Protein AF-A0A143HH69-F1 (afdb_monomer_lite)

Foldseek 3Di:
DCVLQVHDPVVVVCCVVVVDDDDPVSLVSVCVVVVHDSCVPPPDPPPPDDDPDPDDDPDDDDD

Sequence (63 aa):
MADLLGIDARTYINKENGLSQFKMNEMFMICKTFKRSLDEIFLPQNFMNHEVEEGGNATTSEG

Secondary structure (DSSP, 8-state):
-HHHHT--HHHHHHHHTTSSPPPHHHHHHHHHHHT--HHHHHS-S---S--------------

Radius of 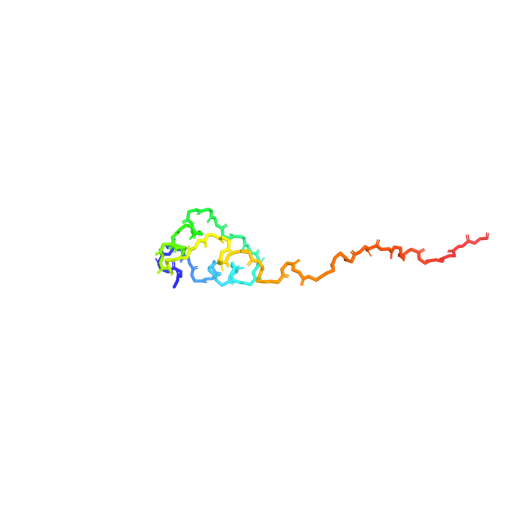gyration: 18.89 Å; chains: 1; bounding box: 61×27×31 Å

InterPro domains:
  IPR001387 Cro/C1-type, helix-turn-helix domain [PS50943] (1-41)
  IPR001387 Cro/C1-type, helix-turn-helix domain [cd00093] (1-41)
  IPR010982 Lambda repressor-like, DNA-binding domain superfamily [G3DSA:1.10.260.40] (1-60)
  IPR010982 Lambda repressor-like, DNA-binding domain superfamily [SSF47413] (1-48)

Structure (mmCIF, N/CA/C/O backbone):
data_AF-A0A143HH69-F1
#
_entry.id   AF-A0A143HH69-F1
#
loop_
_atom_site.group_PDB
_atom_site.id
_atom_site.type_symbol
_atom_site.label_atom_id
_atom_site.label_alt_id
_atom_site.label_comp_id
_atom_site.label_asym_id
_atom_site.label_entity_id
_atom_site.label_seq_id
_atom_site.pdbx_PDB_ins_code
_atom_site.Cartn_x
_atom_site.Cartn_y
_atom_site.Cartn_z
_atom_site.occupancy
_atom_site.B_iso_or_equiv
_atom_site.auth_seq_id
_atom_site.auth_comp_id
_atom_site.auth_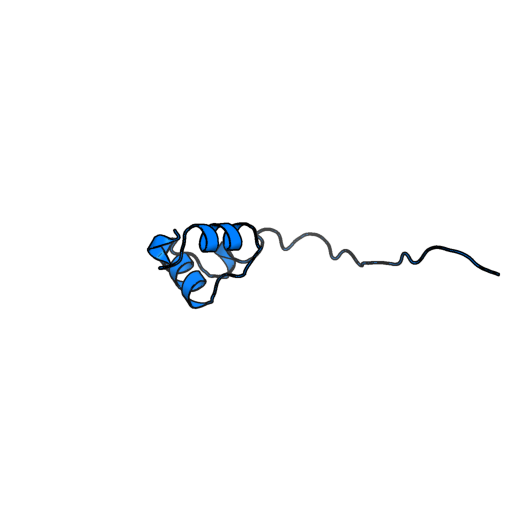asym_id
_atom_site.auth_atom_id
_atom_site.pdbx_PDB_model_num
ATOM 1 N N . MET A 1 1 ? -3.039 -9.508 -1.645 1.00 93.94 1 MET A N 1
ATOM 2 C CA . MET A 1 1 ? -2.929 -8.056 -1.379 1.00 93.94 1 MET A CA 1
ATOM 3 C C . MET A 1 1 ? -2.776 -7.253 -2.664 1.00 93.94 1 MET A C 1
ATOM 5 O O . MET A 1 1 ? -3.510 -6.294 -2.837 1.00 93.94 1 MET A O 1
ATOM 9 N N . ALA A 1 2 ? -1.907 -7.671 -3.591 1.00 97.06 2 ALA A N 1
ATOM 10 C CA . ALA A 1 2 ? -1.818 -7.086 -4.934 1.00 97.06 2 ALA A CA 1
ATOM 11 C C . ALA A 1 2 ? -3.191 -6.959 -5.637 1.00 97.06 2 ALA A C 1
ATOM 13 O O . ALA A 1 2 ? -3.552 -5.864 -6.057 1.00 97.06 2 ALA A O 1
ATOM 14 N N . ASP A 1 3 ? -4.009 -8.022 -5.617 1.00 97.81 3 ASP A N 1
ATOM 15 C CA . ASP A 1 3 ? -5.363 -8.006 -6.202 1.00 97.81 3 ASP A CA 1
ATOM 16 C C . ASP A 1 3 ? -6.305 -6.993 -5.536 1.00 97.81 3 ASP A C 1
ATOM 18 O O . ASP A 1 3 ? -7.040 -6.287 -6.219 1.00 97.81 3 ASP A O 1
ATOM 22 N N . LEU A 1 4 ? -6.250 -6.868 -4.203 1.00 96.19 4 LEU A N 1
ATOM 23 C CA . LEU A 1 4 ? -7.035 -5.877 -3.451 1.00 96.19 4 LEU A CA 1
ATOM 24 C C . LEU A 1 4 ? -6.692 -4.446 -3.889 1.00 96.19 4 LEU A C 1
ATOM 26 O O . LEU A 1 4 ? -7.556 -3.572 -3.916 1.00 96.19 4 LEU A O 1
ATOM 30 N N . LEU A 1 5 ? -5.420 -4.211 -4.201 1.00 97.00 5 LEU A N 1
ATOM 31 C CA . LEU A 1 5 ? -4.893 -2.913 -4.606 1.00 97.00 5 LEU A CA 1
ATOM 32 C C . LEU A 1 5 ? -5.001 -2.664 -6.116 1.00 97.00 5 LEU A C 1
ATOM 34 O O . LEU A 1 5 ? -4.754 -1.541 -6.552 1.00 97.00 5 LEU A O 1
ATOM 38 N N . GLY A 1 6 ? -5.355 -3.682 -6.908 1.00 97.25 6 GLY A N 1
ATOM 39 C CA . GLY A 1 6 ? -5.382 -3.603 -8.368 1.00 97.25 6 GLY A CA 1
ATOM 40 C C . GLY A 1 6 ? -4.000 -3.366 -8.986 1.00 97.25 6 GLY A C 1
ATOM 41 O O . GLY A 1 6 ? -3.894 -2.662 -9.989 1.00 97.25 6 GLY A O 1
ATOM 42 N N . ILE A 1 7 ? -2.940 -3.903 -8.374 1.00 97.44 7 ILE A N 1
ATOM 43 C CA . ILE A 1 7 ? -1.553 -3.777 -8.849 1.00 97.44 7 ILE A CA 1
ATOM 44 C C . ILE A 1 7 ? -0.947 -5.151 -9.135 1.00 97.44 7 ILE A C 1
ATOM 46 O O . ILE A 1 7 ? -1.424 -6.167 -8.637 1.00 97.44 7 ILE A O 1
ATOM 50 N N . ASP A 1 8 ? 0.143 -5.176 -9.899 1.00 97.88 8 ASP A N 1
ATOM 51 C CA . ASP A 1 8 ? 0.894 -6.404 -10.152 1.00 97.88 8 ASP A CA 1
ATOM 52 C C . ASP A 1 8 ? 1.587 -6.940 -8.883 1.00 97.88 8 ASP A C 1
ATOM 54 O O . ASP A 1 8 ? 2.012 -6.181 -8.001 1.00 97.88 8 ASP A O 1
ATOM 58 N N . ALA A 1 9 ? 1.751 -8.264 -8.808 1.00 98.00 9 ALA A N 1
ATOM 59 C CA . ALA A 1 9 ? 2.387 -8.938 -7.680 1.00 98.00 9 ALA A CA 1
ATOM 60 C C . ALA A 1 9 ? 3.823 -8.447 -7.434 1.00 98.00 9 ALA A C 1
ATOM 62 O O . ALA A 1 9 ? 4.206 -8.225 -6.284 1.00 98.00 9 ALA A O 1
ATOM 63 N N . ARG A 1 10 ? 4.605 -8.198 -8.494 1.00 97.94 10 ARG A N 1
ATOM 64 C CA . ARG A 1 10 ? 5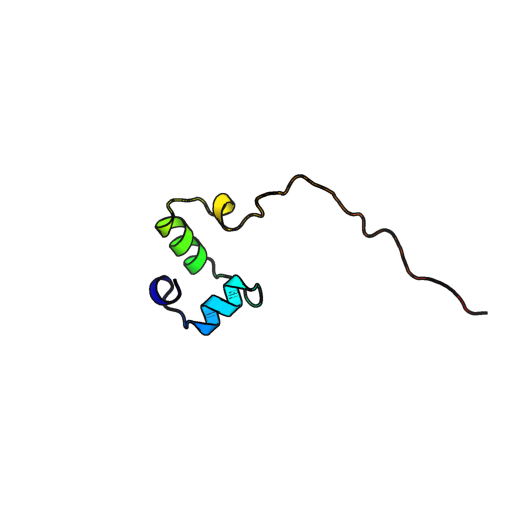.964 -7.651 -8.373 1.00 97.94 10 ARG A CA 1
ATOM 65 C C . ARG A 1 10 ? 5.942 -6.241 -7.801 1.00 97.94 10 ARG A C 1
ATOM 67 O O . ARG A 1 10 ? 6.784 -5.904 -6.973 1.00 97.94 10 ARG A O 1
ATOM 74 N N . THR A 1 11 ? 4.980 -5.419 -8.217 1.00 98.06 11 THR A N 1
ATOM 75 C CA . THR A 1 11 ? 4.804 -4.068 -7.673 1.00 98.06 11 THR A CA 1
ATOM 76 C C . THR A 1 11 ? 4.499 -4.114 -6.181 1.00 98.06 11 THR A C 1
ATOM 78 O O . THR A 1 11 ? 5.098 -3.356 -5.424 1.00 98.06 11 THR A O 1
ATOM 81 N N . TYR A 1 12 ? 3.622 -5.019 -5.741 1.00 97.94 12 TYR A N 1
ATOM 82 C CA . TYR A 1 12 ? 3.337 -5.200 -4.319 1.00 97.94 12 TYR A CA 1
ATOM 83 C C . TYR A 1 12 ? 4.583 -5.646 -3.533 1.00 97.94 12 TYR A C 1
ATOM 85 O O . TYR A 1 12 ? 4.926 -5.021 -2.533 1.00 97.94 12 TYR A O 1
ATOM 93 N N . ILE A 1 13 ? 5.318 -6.647 -4.030 1.00 98.00 13 ILE A N 1
ATOM 94 C CA . ILE A 1 13 ? 6.564 -7.133 -3.408 1.00 98.00 13 ILE A CA 1
ATOM 95 C C . ILE A 1 13 ? 7.605 -6.012 -3.284 1.00 98.00 13 ILE A C 1
ATOM 97 O O . ILE A 1 13 ? 8.261 -5.883 -2.254 1.00 98.00 13 ILE A O 1
ATOM 101 N N . ASN A 1 14 ? 7.756 -5.173 -4.310 1.00 98.06 14 ASN A N 1
ATOM 102 C CA . ASN A 1 14 ? 8.669 -4.033 -4.251 1.00 98.06 14 ASN A CA 1
ATOM 103 C C . ASN A 1 14 ? 8.259 -3.014 -3.178 1.00 98.06 14 ASN A C 1
ATOM 105 O O . ASN A 1 14 ? 9.131 -2.385 -2.586 1.00 98.06 14 ASN A O 1
ATOM 109 N N . LYS A 1 15 ? 6.955 -2.834 -2.933 1.00 97.06 15 LYS A N 1
ATOM 110 C CA . LYS A 1 15 ? 6.456 -1.918 -1.899 1.00 97.06 15 LYS A CA 1
ATOM 111 C C . LYS A 1 15 ? 6.710 -2.439 -0.490 1.00 97.06 15 LYS A C 1
ATOM 113 O O . LYS A 1 15 ? 7.220 -1.696 0.338 1.00 97.06 15 LYS A O 1
ATOM 118 N N . GLU A 1 16 ? 6.442 -3.720 -0.250 1.00 95.06 16 GLU A N 1
ATOM 119 C CA . GLU A 1 16 ? 6.724 -4.379 1.036 1.00 95.06 16 GLU A CA 1
ATOM 120 C C . GLU A 1 16 ? 8.222 -4.359 1.380 1.00 95.06 16 GLU A C 1
ATOM 122 O O . GLU A 1 16 ? 8.596 -4.131 2.524 1.00 95.06 16 GLU A O 1
ATOM 127 N N . ASN A 1 17 ? 9.095 -4.519 0.378 1.00 96.25 17 ASN A N 1
ATOM 128 C CA . ASN A 1 17 ? 10.550 -4.430 0.554 1.00 96.25 17 ASN A CA 1
ATOM 129 C C . ASN A 1 17 ? 11.089 -2.985 0.606 1.00 96.25 17 ASN A C 1
ATOM 131 O O . ASN A 1 17 ? 12.302 -2.788 0.615 1.00 96.25 17 ASN A O 1
ATOM 135 N N . GLY A 1 18 ? 10.223 -1.966 0.562 1.00 94.38 18 GLY A N 1
ATOM 136 C CA . GLY A 1 18 ? 10.627 -0.555 0.609 1.00 94.38 18 GLY A CA 1
ATOM 137 C C . GLY A 1 18 ? 11.314 -0.023 -0.657 1.00 94.38 18 GLY A C 1
ATOM 138 O O . GLY A 1 18 ? 11.758 1.121 -0.675 1.00 94.38 18 GLY A O 1
ATOM 139 N N . LEU A 1 19 ? 11.372 -0.804 -1.742 1.00 97.19 19 LEU A N 1
ATOM 140 C CA . LEU A 1 19 ? 11.953 -0.387 -3.029 1.00 97.19 19 LEU A CA 1
ATOM 141 C C . LEU A 1 19 ? 11.088 0.655 -3.754 1.00 97.19 19 LEU A C 1
ATOM 143 O O . LEU A 1 19 ? 11.557 1.357 -4.647 1.00 97.19 19 LEU A O 1
ATOM 147 N N . SER A 1 20 ? 9.805 0.735 -3.404 1.00 96.12 20 SER A N 1
ATOM 148 C CA . SER A 1 20 ? 8.881 1.766 -3.878 1.00 96.12 20 SER A CA 1
ATOM 149 C C . SER A 1 20 ? 7.831 2.057 -2.811 1.00 96.12 20 SER A C 1
ATOM 151 O O . SER A 1 20 ? 7.508 1.188 -2.013 1.00 96.12 20 SER A O 1
ATOM 153 N N . GLN A 1 21 ? 7.269 3.262 -2.785 1.00 95.31 21 GLN A N 1
ATOM 154 C CA . GLN A 1 21 ? 6.284 3.625 -1.763 1.00 95.31 21 GLN A CA 1
ATOM 155 C C . GLN A 1 21 ? 4.865 3.188 -2.141 1.00 95.31 21 GLN A C 1
ATOM 157 O O . GLN A 1 21 ? 4.498 3.152 -3.323 1.00 95.31 21 GLN A O 1
ATOM 162 N N . PHE A 1 22 ? 4.040 2.896 -1.135 1.00 97.31 22 PHE A N 1
ATOM 163 C CA . PHE A 1 22 ? 2.592 2.812 -1.314 1.00 97.31 22 PHE A CA 1
ATOM 164 C C . PHE A 1 22 ? 2.023 4.194 -1.661 1.00 97.31 22 PHE A C 1
ATOM 166 O O . PHE A 1 22 ? 2.417 5.208 -1.091 1.00 97.31 22 PHE A O 1
ATOM 173 N N . LYS A 1 23 ? 1.089 4.241 -2.611 1.00 96.56 23 LYS A N 1
ATOM 174 C CA . LYS A 1 23 ? 0.322 5.452 -2.913 1.00 96.56 23 LYS A CA 1
ATOM 175 C C . LYS A 1 23 ? -0.763 5.639 -1.860 1.00 96.56 23 LYS A C 1
ATOM 177 O O . LYS A 1 23 ? -1.277 4.671 -1.307 1.00 96.56 23 LYS A O 1
ATOM 182 N N . MET A 1 24 ? -1.196 6.878 -1.658 1.00 96.69 24 MET A N 1
ATOM 183 C CA . MET A 1 24 ? -2.200 7.213 -0.645 1.00 96.69 24 MET A CA 1
ATOM 184 C C . MET A 1 24 ? -3.503 6.401 -0.779 1.00 96.69 24 MET A C 1
ATOM 186 O O . MET A 1 24 ? -4.028 5.907 0.214 1.00 96.69 24 MET A O 1
ATOM 190 N N . ASN A 1 25 ? -4.004 6.190 -1.999 1.00 97.12 25 ASN A N 1
ATOM 191 C CA . ASN A 1 25 ? -5.187 5.357 -2.242 1.00 97.12 25 ASN A CA 1
ATOM 192 C C . ASN A 1 25 ? -4.964 3.884 -1.855 1.00 97.12 25 ASN A C 1
ATOM 194 O O . ASN A 1 25 ? -5.867 3.258 -1.307 1.00 97.12 25 ASN A O 1
ATOM 198 N N . GLU A 1 26 ? -3.769 3.342 -2.105 1.00 97.88 26 GLU A N 1
ATOM 199 C CA . GLU A 1 26 ? -3.402 1.977 -1.716 1.00 97.88 26 GLU A CA 1
ATOM 200 C C . GLU A 1 26 ? -3.345 1.859 -0.187 1.00 97.88 26 GLU A C 1
ATOM 202 O O . GLU A 1 26 ? -3.956 0.958 0.382 1.00 97.88 26 GLU A O 1
ATOM 207 N N . MET A 1 27 ? -2.702 2.818 0.488 1.00 97.00 27 MET A N 1
ATOM 208 C CA . MET A 1 27 ? -2.625 2.861 1.953 1.00 97.00 27 MET A CA 1
ATOM 209 C C . MET A 1 27 ? -4.020 2.919 2.590 1.00 97.00 27 MET A C 1
ATOM 211 O O . MET A 1 27 ? -4.315 2.147 3.498 1.00 97.00 27 MET A O 1
ATOM 215 N N . PHE A 1 28 ? -4.928 3.754 2.069 1.00 96.69 28 PHE A N 1
ATOM 216 C CA . PHE A 1 28 ? -6.308 3.818 2.561 1.00 96.69 28 PHE A CA 1
ATOM 217 C C . PHE A 1 28 ? -7.082 2.505 2.370 1.00 96.69 28 PHE A C 1
ATOM 219 O O . PHE A 1 28 ? -7.872 2.132 3.239 1.00 96.69 28 PHE A O 1
ATOM 226 N N . MET A 1 29 ? -6.873 1.791 1.259 1.00 97.56 29 MET A N 1
ATOM 227 C CA . MET A 1 29 ? -7.490 0.476 1.030 1.00 97.56 29 MET A CA 1
ATOM 228 C C . MET A 1 29 ? -6.983 -0.567 2.032 1.00 97.56 29 MET A C 1
ATOM 230 O O . MET A 1 29 ? -7.774 -1.345 2.574 1.00 97.56 29 MET A O 1
ATOM 234 N N . ILE A 1 30 ? -5.683 -0.541 2.328 1.00 97.25 30 ILE A N 1
ATOM 235 C CA . ILE A 1 30 ? -5.045 -1.398 3.333 1.00 97.25 30 ILE A CA 1
ATOM 236 C C . ILE A 1 30 ? -5.637 -1.111 4.721 1.00 97.25 30 ILE A C 1
ATOM 238 O O . ILE A 1 30 ? -6.150 -2.025 5.368 1.00 97.25 30 ILE A O 1
ATOM 242 N N . CYS A 1 31 ? -5.680 0.158 5.139 1.00 97.25 31 CYS A N 1
ATOM 243 C CA . CYS A 1 31 ? -6.278 0.584 6.409 1.00 97.25 31 CYS A CA 1
ATOM 244 C C . CYS A 1 31 ? -7.732 0.120 6.564 1.00 97.25 31 CYS A C 1
ATOM 246 O O . CYS A 1 31 ? -8.097 -0.459 7.588 1.00 97.25 31 CYS A O 1
ATOM 248 N N . LYS A 1 32 ? -8.565 0.301 5.528 1.00 96.88 32 LYS A N 1
ATOM 249 C CA . LYS A 1 32 ? -9.967 -0.156 5.535 1.00 96.88 32 LYS A CA 1
ATOM 250 C C . LYS A 1 32 ? -10.089 -1.668 5.698 1.00 96.88 32 LYS A C 1
ATOM 252 O O . LYS A 1 32 ? -10.971 -2.132 6.416 1.00 96.88 32 LYS A O 1
ATOM 257 N N . THR A 1 33 ? -9.204 -2.421 5.052 1.00 97.31 33 THR A N 1
ATOM 258 C CA . THR A 1 33 ? -9.212 -3.889 5.088 1.00 97.31 33 THR A CA 1
ATOM 259 C C . THR A 1 33 ? -8.882 -4.414 6.479 1.00 97.31 33 THR A C 1
ATOM 261 O O . THR A 1 33 ? -9.546 -5.327 6.965 1.00 97.31 33 THR A O 1
ATOM 264 N N . PHE A 1 34 ? -7.914 -3.795 7.155 1.00 96.25 34 PHE A N 1
ATOM 265 C CA . PHE A 1 34 ? -7.511 -4.190 8.504 1.00 96.25 34 PHE A CA 1
ATOM 266 C C . PHE A 1 34 ? -8.291 -3.495 9.622 1.00 96.25 34 PHE A C 1
ATOM 268 O O . PHE A 1 34 ? -8.151 -3.884 10.779 1.00 96.25 34 PHE A O 1
ATOM 275 N N . LYS A 1 35 ? -9.134 -2.506 9.293 1.00 97.50 35 LYS A N 1
ATOM 276 C CA . LYS A 1 35 ? -9.846 -1.651 10.260 1.00 97.50 35 LYS A CA 1
ATOM 277 C C . LYS A 1 35 ? -8.882 -0.988 11.252 1.00 97.50 35 LYS A C 1
ATOM 279 O O . LYS A 1 35 ? -9.152 -0.936 12.448 1.00 97.50 35 LYS A O 1
ATOM 284 N N . ARG A 1 36 ? -7.752 -0.518 10.727 1.00 96.81 36 ARG A N 1
ATOM 285 C CA . ARG A 1 36 ? -6.676 0.156 11.461 1.00 96.81 36 ARG A CA 1
ATOM 286 C C . ARG A 1 36 ? -6.416 1.524 10.852 1.00 96.81 36 ARG A C 1
ATOM 288 O O . ARG A 1 36 ? -6.697 1.732 9.667 1.00 96.81 36 ARG A O 1
ATOM 295 N N . SER A 1 37 ? -5.910 2.453 11.648 1.00 95.62 37 SER A N 1
ATOM 296 C CA . SER A 1 37 ? -5.529 3.779 11.167 1.00 95.62 37 SER A CA 1
ATOM 297 C C . SER A 1 37 ? -4.226 3.738 10.357 1.00 95.62 37 SER A C 1
ATOM 299 O O . SER A 1 37 ? -3.558 2.708 10.248 1.00 95.62 37 SER A O 1
ATOM 301 N N . LEU A 1 38 ? -3.892 4.856 9.706 1.00 93.06 38 LEU A N 1
ATOM 302 C CA . LEU A 1 38 ? -2.692 4.956 8.871 1.00 93.06 38 LEU A CA 1
ATOM 303 C C . LEU A 1 38 ? -1.420 4.825 9.714 1.00 93.06 38 LEU A C 1
ATOM 305 O O . LEU A 1 38 ? -0.486 4.142 9.311 1.00 93.06 38 LEU A O 1
ATOM 309 N N . ASP A 1 39 ? -1.410 5.453 10.886 1.00 92.06 39 ASP A N 1
ATOM 310 C CA . ASP A 1 39 ? -0.332 5.391 11.866 1.00 92.06 39 ASP A CA 1
ATOM 311 C C . ASP A 1 39 ? -0.135 3.972 12.414 1.00 92.06 39 ASP A C 1
ATOM 313 O O . ASP A 1 39 ? 0.990 3.496 12.465 1.00 92.06 39 ASP A O 1
ATOM 317 N N . GLU A 1 40 ? -1.200 3.224 12.701 1.00 92.06 40 GLU A N 1
ATOM 318 C CA . GLU A 1 40 ? -1.061 1.839 13.173 1.00 92.06 40 GLU A CA 1
ATOM 319 C C . GLU A 1 40 ? -0.397 0.894 12.152 1.00 92.06 40 GLU A C 1
ATOM 321 O O . GLU A 1 40 ? 0.211 -0.102 12.549 1.00 92.06 40 GLU A O 1
ATOM 326 N N . ILE A 1 41 ? -0.537 1.165 10.847 1.00 93.56 41 ILE A N 1
ATOM 327 C CA . ILE A 1 41 ? 0.001 0.305 9.777 1.00 93.56 41 ILE A CA 1
ATOM 328 C C . ILE A 1 41 ? 1.343 0.811 9.245 1.00 93.56 41 ILE A C 1
ATOM 330 O O . ILE A 1 41 ? 2.237 0.010 8.979 1.00 93.56 41 ILE A O 1
ATOM 334 N N . PHE A 1 42 ? 1.471 2.119 9.032 1.00 91.38 42 PHE A N 1
ATOM 335 C CA . PHE A 1 42 ? 2.580 2.707 8.280 1.00 91.38 42 PHE A CA 1
ATOM 336 C C . PHE A 1 42 ? 3.532 3.545 9.133 1.00 91.38 42 PHE A C 1
ATOM 338 O O . PHE A 1 42 ? 4.567 3.960 8.609 1.00 91.38 42 PHE A O 1
ATOM 345 N N . LEU A 1 43 ? 3.239 3.788 10.420 1.00 86.88 43 LEU A N 1
ATOM 346 C CA . LEU A 1 43 ? 4.264 4.292 11.332 1.00 86.88 43 LEU A CA 1
ATOM 347 C C . LEU A 1 43 ? 5.060 3.124 11.945 1.00 86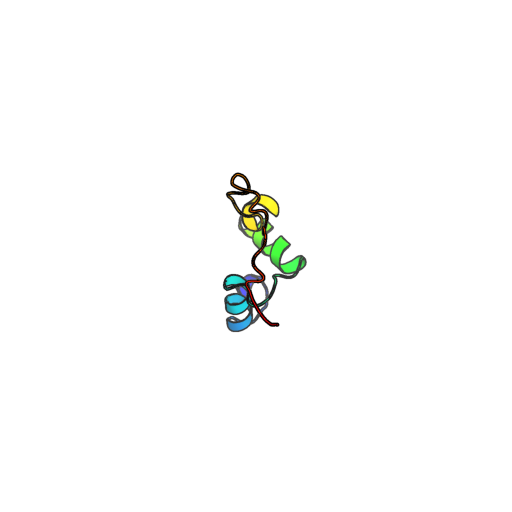.88 43 LEU A C 1
ATOM 349 O O . LEU A 1 43 ? 4.479 2.131 12.386 1.00 86.88 43 LEU A O 1
ATOM 353 N N . PRO A 1 44 ? 6.394 3.248 12.033 1.00 81.56 44 PRO A N 1
ATOM 354 C CA . PRO A 1 44 ? 7.222 2.414 12.891 1.00 81.56 44 PRO A CA 1
ATOM 355 C C . PRO A 1 44 ? 6.629 2.259 14.299 1.00 81.56 44 PRO A C 1
ATOM 357 O O . PRO A 1 44 ? 6.363 3.247 14.981 1.00 81.56 44 PRO A O 1
ATOM 360 N N . GLN A 1 45 ? 6.479 1.014 14.761 1.00 66.62 45 GLN A N 1
ATOM 361 C CA . GLN A 1 45 ? 5.909 0.703 16.082 1.00 66.62 45 GLN A CA 1
ATOM 362 C C . GLN A 1 45 ? 6.793 1.162 17.259 1.00 66.62 45 GLN A C 1
ATOM 364 O O . GLN A 1 45 ? 6.312 1.236 18.384 1.00 66.62 45 GLN A O 1
ATOM 369 N N . ASN A 1 46 ? 8.057 1.520 17.002 1.00 63.78 46 ASN A N 1
ATOM 370 C CA . ASN A 1 46 ? 9.021 1.974 18.004 1.00 63.78 46 ASN A CA 1
ATOM 371 C C . ASN A 1 46 ? 9.662 3.307 17.578 1.00 63.78 46 ASN A C 1
ATOM 373 O O . ASN A 1 46 ? 10.793 3.331 17.106 1.00 63.78 46 ASN A O 1
ATOM 377 N N . PHE A 1 47 ? 8.945 4.421 17.744 1.00 55.16 47 PHE A N 1
ATOM 378 C CA . PHE A 1 47 ? 9.537 5.768 17.661 1.00 55.16 47 PHE A CA 1
ATOM 379 C C . PHE A 1 47 ? 10.217 6.214 18.971 1.00 55.16 47 PHE A C 1
ATOM 381 O O . PHE A 1 47 ? 10.916 7.224 18.987 1.00 55.16 47 PHE A O 1
ATOM 388 N N . MET A 1 48 ? 10.065 5.463 20.069 1.00 57.59 48 MET A N 1
ATOM 389 C CA . MET A 1 48 ? 10.905 5.609 21.260 1.00 57.59 48 MET A CA 1
ATOM 390 C C . MET A 1 48 ? 12.125 4.689 21.137 1.00 57.59 48 MET A C 1
ATOM 392 O O . MET A 1 48 ? 12.058 3.539 21.556 1.00 57.59 48 MET A O 1
ATOM 396 N N . ASN A 1 49 ? 13.209 5.171 20.523 1.00 53.38 49 ASN A N 1
ATOM 397 C CA . ASN A 1 49 ? 14.586 5.018 21.018 1.00 53.38 49 ASN A CA 1
ATOM 398 C C . ASN A 1 49 ? 15.603 5.597 20.018 1.00 53.38 49 ASN A C 1
ATOM 400 O O . ASN A 1 49 ? 15.828 5.046 18.946 1.00 53.38 49 ASN A O 1
ATOM 404 N N . HIS A 1 50 ? 16.231 6.679 20.487 1.00 52.44 50 HIS A N 1
ATOM 405 C CA . HIS A 1 50 ? 17.440 7.368 20.032 1.00 52.44 50 HIS A CA 1
ATOM 406 C C . HIS A 1 50 ? 17.416 8.133 18.702 1.00 52.44 50 HIS A C 1
ATOM 408 O O . HIS A 1 50 ? 17.617 7.592 17.619 1.00 52.44 50 HIS A O 1
ATOM 414 N N . GLU A 1 51 ? 17.341 9.461 18.854 1.00 54.09 51 GLU A N 1
ATOM 415 C CA . GLU A 1 51 ? 18.264 10.376 18.181 1.00 54.09 51 GLU A CA 1
ATOM 416 C C . GLU A 1 51 ? 19.673 9.757 18.192 1.00 54.09 51 GLU A C 1
ATOM 418 O O . GLU A 1 51 ? 20.336 9.712 19.227 1.00 54.09 51 GLU A O 1
ATOM 423 N N . VAL A 1 52 ? 20.121 9.228 17.057 1.00 57.91 52 VAL A N 1
ATOM 424 C CA . VAL A 1 52 ? 21.553 9.136 16.787 1.00 57.91 52 VAL A CA 1
ATOM 425 C C . VAL A 1 52 ? 21.908 10.408 16.039 1.00 57.91 52 VAL A C 1
ATOM 427 O O . VAL A 1 52 ? 21.628 10.554 14.852 1.00 57.91 52 VAL A O 1
ATOM 430 N N . GLU A 1 53 ? 22.464 11.372 16.771 1.00 54.78 53 GLU A N 1
ATOM 431 C CA . GLU A 1 53 ? 23.295 12.400 16.161 1.00 54.78 53 GLU A CA 1
ATOM 432 C C . GLU A 1 53 ? 24.332 11.676 15.290 1.00 54.78 53 GLU A C 1
ATOM 434 O O . GLU A 1 53 ? 25.171 10.936 15.809 1.00 54.78 53 GLU A O 1
ATOM 439 N N . GLU A 1 54 ? 24.293 11.865 13.968 1.00 52.44 54 GLU A N 1
ATOM 440 C CA . GLU A 1 54 ? 25.452 11.578 13.119 1.00 52.44 54 GLU A CA 1
ATOM 441 C C . GLU A 1 54 ? 26.539 12.615 13.439 1.00 52.44 54 GLU A C 1
ATOM 443 O O . GLU A 1 54 ? 26.787 13.581 12.718 1.00 52.44 54 GLU A O 1
ATOM 448 N N . GLY A 1 55 ? 27.175 12.421 14.593 1.00 51.28 55 GLY A N 1
ATOM 449 C CA . GLY A 1 55 ? 28.440 13.024 14.943 1.00 51.28 55 GLY A CA 1
ATOM 450 C C . GLY A 1 55 ? 29.545 12.425 14.079 1.00 51.28 55 GLY A C 1
ATOM 451 O O . GLY A 1 55 ? 29.871 11.249 14.193 1.00 51.28 55 GLY A O 1
ATOM 452 N N . GLY A 1 56 ? 30.111 13.278 13.228 1.00 53.09 56 GLY A N 1
ATOM 453 C CA . GLY A 1 56 ? 31.525 13.336 12.864 1.00 53.09 56 GLY A CA 1
ATOM 454 C C . GLY A 1 56 ? 32.273 12.027 12.605 1.00 53.09 56 GLY A C 1
ATOM 455 O O . GLY A 1 56 ? 32.805 11.414 13.525 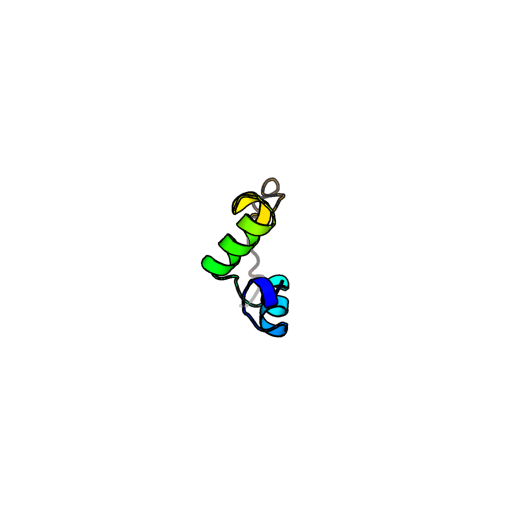1.00 53.09 56 GLY A O 1
ATOM 456 N N . ASN A 1 57 ? 32.527 11.737 11.328 1.00 53.25 57 ASN A N 1
ATOM 457 C CA . ASN A 1 57 ? 33.818 11.176 10.937 1.00 53.25 57 ASN A CA 1
ATOM 458 C C . ASN A 1 57 ? 34.187 11.575 9.497 1.00 53.25 57 ASN A C 1
ATOM 460 O O . ASN A 1 57 ? 33.786 10.924 8.538 1.00 53.25 57 ASN A O 1
ATOM 464 N N . ALA A 1 58 ? 34.986 12.633 9.354 1.00 53.62 58 ALA A N 1
ATOM 465 C CA . ALA A 1 58 ? 35.913 12.760 8.234 1.00 53.62 58 ALA A CA 1
ATOM 466 C C . ALA A 1 58 ? 37.322 12.713 8.829 1.00 53.62 58 ALA A C 1
ATOM 468 O O . ALA A 1 58 ? 37.816 13.668 9.429 1.00 53.62 58 ALA A O 1
ATOM 469 N N . THR A 1 59 ? 37.904 11.525 8.748 1.00 54.81 59 THR A N 1
ATOM 470 C CA . THR A 1 59 ? 39.207 11.148 9.277 1.00 54.81 59 THR A CA 1
ATOM 471 C C . THR A 1 59 ? 40.315 11.654 8.346 1.00 54.81 59 THR A C 1
ATOM 473 O O . THR A 1 59 ? 40.302 11.372 7.155 1.00 54.81 59 THR A O 1
ATOM 476 N N . THR A 1 60 ? 41.290 12.340 8.949 1.00 52.53 60 THR A N 1
ATOM 477 C CA . THR A 1 60 ? 42.747 12.326 8.679 1.00 52.53 60 THR A CA 1
ATOM 478 C C . THR A 1 60 ? 43.362 12.720 7.324 1.00 52.53 60 THR A C 1
ATOM 480 O O . THR A 1 60 ? 43.138 12.078 6.309 1.00 52.53 60 THR A O 1
ATOM 483 N N . SER A 1 61 ? 44.379 13.590 7.476 1.00 49.25 61 SER A N 1
ATOM 484 C CA . SER A 1 61 ? 45.685 13.653 6.787 1.00 49.25 61 SER A CA 1
ATOM 485 C C . SER A 1 61 ? 45.748 14.282 5.395 1.00 49.25 61 SER A C 1
ATOM 487 O O . SER A 1 61 ? 45.232 13.714 4.447 1.00 49.25 61 SER A O 1
ATOM 489 N N . GLU A 1 62 ? 46.508 15.379 5.274 1.00 51.84 62 GLU A N 1
ATOM 490 C CA . GLU A 1 62 ? 47.716 15.462 4.427 1.00 51.84 62 GLU A CA 1
ATOM 491 C C . GLU A 1 62 ? 48.407 16.837 4.583 1.00 51.84 62 GLU A C 1
ATOM 493 O O . GLU A 1 62 ? 47.746 17.869 4.466 1.00 51.84 62 GLU A O 1
ATOM 498 N N . GLY A 1 63 ? 49.732 16.837 4.812 1.00 46.03 63 GLY A N 1
ATOM 499 C CA . GLY A 1 63 ? 50.634 17.983 4.580 1.00 46.03 63 GLY A CA 1
ATOM 500 C C . GLY A 1 63 ? 51.280 18.624 5.797 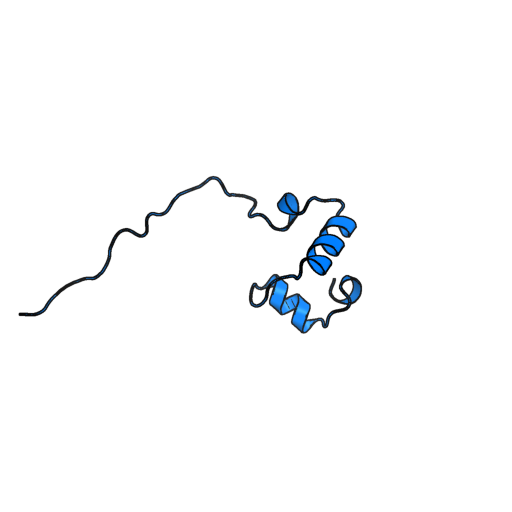1.00 46.03 63 GLY A C 1
ATOM 501 O O . GLY A 1 63 ? 50.810 19.715 6.179 1.00 46.03 63 GLY A O 1
#

pLDDT: mean 83.33, std 19.34, range [46.03, 98.06]

Organism: NCBI:txid241244